Protein AF-A0A932RER8-F1 (afdb_monomer)

Foldseek 3Di:
DDDDDDDDDDDDDPPPPPCVVVVVVVVVVVVVVVVVVVQDPPPAWDDWDDDPRFTWIAHPRHGWIFTADPVVGDTDDDTHNDPVVRVVVVVVVVPDDPPDPPPPDDDD

Secondary structure (DSSP, 8-state):
-------------TTSTTTHHHHHHHHHHHHHHHHHHTS--S--BPPPEEETTEEEEEBTTT--EEEEETTTTEEEEEEES-HHHHHHHHHHHHSSPPPPP---PPP-

pLDDT: mean 77.0, std 18.95, range [41.81, 98.12]

Structure (mmCIF, N/CA/C/O backbone):
data_AF-A0A932RER8-F1
#
_entry.id   AF-A0A932RER8-F1
#
loop_
_atom_site.group_PDB
_atom_site.id
_atom_site.type_symbol
_atom_site.label_atom_id
_atom_site.label_alt_id
_atom_site.label_comp_id
_atom_site.label_asym_id
_atom_site.label_entity_id
_atom_site.label_seq_id
_atom_site.pdbx_PDB_ins_code
_atom_site.Cartn_x
_atom_site.Cartn_y
_atom_site.Cartn_z
_atom_site.occupancy
_atom_site.B_iso_or_equiv
_atom_site.auth_seq_id
_atom_site.auth_comp_id
_atom_site.auth_asym_id
_atom_site.auth_atom_id
_atom_site.pdbx_PDB_model_num
ATOM 1 N N . MET A 1 1 ? 63.697 26.217 -59.227 1.00 41.81 1 MET A N 1
ATOM 2 C CA . MET A 1 1 ? 63.945 24.996 -58.438 1.00 41.81 1 MET A CA 1
ATOM 3 C C . MET A 1 1 ? 63.218 25.182 -57.123 1.00 41.81 1 MET A C 1
ATOM 5 O O . MET A 1 1 ? 63.673 25.966 -56.305 1.00 41.81 1 MET A O 1
ATOM 9 N N . ALA A 1 2 ? 62.023 24.605 -57.010 1.00 46.31 2 ALA A N 1
ATOM 10 C CA . ALA A 1 2 ? 61.218 24.642 -55.797 1.00 46.31 2 ALA A CA 1
ATOM 11 C C . ALA A 1 2 ? 61.280 23.250 -55.169 1.00 46.31 2 ALA A C 1
ATOM 13 O O . ALA A 1 2 ? 60.994 22.257 -55.836 1.00 46.31 2 ALA A O 1
ATOM 14 N N . ASP A 1 3 ? 61.730 23.221 -53.926 1.00 52.97 3 ASP A N 1
ATOM 15 C CA . ASP A 1 3 ? 61.837 22.054 -53.062 1.00 52.97 3 ASP A CA 1
ATOM 16 C C . ASP A 1 3 ? 60.458 21.794 -52.422 1.00 52.97 3 ASP A C 1
ATOM 18 O O . ASP A 1 3 ? 59.889 22.729 -51.843 1.00 52.97 3 ASP A O 1
ATOM 22 N N . PRO A 1 4 ? 59.841 20.607 -52.563 1.00 51.97 4 PRO A N 1
ATOM 23 C CA . PRO A 1 4 ? 58.600 20.319 -51.864 1.00 51.97 4 PRO A CA 1
ATOM 24 C C . PRO A 1 4 ? 58.909 19.897 -50.424 1.00 51.97 4 PRO A C 1
ATOM 26 O O . PRO A 1 4 ? 59.395 18.800 -50.167 1.00 51.97 4 PRO A O 1
ATOM 29 N N . LYS A 1 5 ? 58.563 20.775 -49.478 1.00 47.66 5 LYS A N 1
ATOM 30 C CA . LYS A 1 5 ? 58.560 20.472 -48.047 1.00 47.66 5 LYS A CA 1
ATOM 31 C C . LYS A 1 5 ? 57.544 19.362 -47.756 1.00 47.66 5 LYS A C 1
ATOM 33 O O . LYS A 1 5 ? 56.347 19.546 -47.989 1.00 47.66 5 LYS A O 1
ATOM 38 N N . GLU A 1 6 ? 58.033 18.244 -47.236 1.00 51.31 6 GLU A N 1
ATOM 39 C CA . GLU A 1 6 ? 57.236 17.120 -46.746 1.00 51.31 6 GLU A CA 1
ATOM 40 C C . GLU A 1 6 ? 56.194 17.588 -45.713 1.00 51.31 6 GLU A C 1
ATOM 42 O O . GLU A 1 6 ? 56.493 18.331 -44.774 1.00 51.31 6 GLU A O 1
ATOM 47 N N . GLN A 1 7 ? 54.945 17.173 -45.929 1.00 49.50 7 GLN A N 1
ATOM 48 C CA . GLN A 1 7 ? 53.846 17.275 -44.976 1.00 49.50 7 GLN A CA 1
ATOM 49 C C . GLN A 1 7 ? 53.702 15.919 -44.285 1.00 49.50 7 GLN A C 1
ATOM 51 O O . GLN A 1 7 ? 53.224 14.967 -44.898 1.00 49.50 7 GLN A O 1
ATOM 56 N N . GLU A 1 8 ? 54.077 15.835 -43.012 1.00 45.66 8 GLU A N 1
ATOM 57 C CA . GLU A 1 8 ? 53.733 14.694 -42.164 1.00 45.66 8 GLU A CA 1
ATOM 58 C C . GLU A 1 8 ? 52.415 14.990 -41.430 1.00 45.66 8 GLU A C 1
ATOM 60 O O . GLU A 1 8 ? 52.304 15.906 -40.613 1.00 45.66 8 GLU A O 1
ATOM 65 N N . THR A 1 9 ? 51.379 14.239 -41.801 1.00 46.53 9 THR A N 1
ATOM 66 C CA . THR A 1 9 ? 50.053 14.167 -41.166 1.00 46.53 9 THR A CA 1
ATOM 67 C C . THR A 1 9 ? 50.072 13.249 -39.922 1.00 46.53 9 THR A C 1
ATOM 69 O O . THR A 1 9 ? 51.048 12.536 -39.704 1.00 46.53 9 THR A O 1
ATOM 72 N N . PRO A 1 10 ? 49.031 13.286 -39.068 1.00 46.25 10 PRO A N 1
ATOM 73 C CA . PRO A 1 10 ? 49.134 13.169 -37.615 1.00 46.25 10 PRO A CA 1
ATOM 74 C C . PRO A 1 10 ? 49.338 11.738 -37.103 1.00 46.25 10 PRO A C 1
ATOM 76 O O . PRO A 1 10 ? 48.717 10.791 -37.582 1.00 46.25 10 PRO A O 1
ATOM 79 N N . GLU A 1 11 ? 50.138 11.615 -36.043 1.00 46.94 11 GLU A N 1
ATOM 80 C CA . GLU A 1 11 ? 50.273 10.408 -35.225 1.00 46.94 11 GLU A CA 1
ATOM 81 C C . GLU A 1 11 ? 48.927 10.081 -34.552 1.00 46.94 11 GLU A C 1
ATOM 83 O O . GLU A 1 11 ? 48.521 10.665 -33.543 1.00 46.94 11 GLU A O 1
ATOM 88 N N . GLU A 1 12 ? 48.200 9.161 -35.180 1.00 46.81 12 GLU A N 1
ATOM 89 C CA . GLU A 1 12 ? 46.868 8.714 -34.803 1.00 46.81 12 GLU A CA 1
ATOM 90 C C . GLU A 1 12 ? 46.900 7.757 -33.595 1.00 46.81 12 GLU A C 1
ATOM 92 O O . GLU A 1 12 ? 47.704 6.830 -33.464 1.00 46.81 12 GLU A O 1
ATOM 97 N N . SER A 1 13 ? 45.946 7.991 -32.702 1.00 54.91 13 SER A N 1
ATOM 98 C CA . SER A 1 13 ? 45.643 7.301 -31.455 1.00 54.91 13 SER A CA 1
ATOM 99 C C . SER A 1 13 ? 45.448 5.781 -31.584 1.00 54.91 13 SER A C 1
ATOM 101 O O . SER A 1 13 ? 44.329 5.275 -31.657 1.00 54.91 13 SER A O 1
ATOM 103 N N . ARG A 1 14 ? 46.531 5.013 -31.462 1.00 52.22 14 ARG A N 1
ATOM 104 C CA . ARG A 1 14 ? 46.515 3.535 -31.456 1.00 52.22 14 ARG A CA 1
ATOM 105 C C . ARG A 1 14 ? 46.202 2.873 -30.101 1.00 52.22 14 ARG A C 1
ATOM 107 O O . ARG A 1 14 ? 46.622 1.749 -29.844 1.00 52.22 14 ARG A O 1
ATOM 114 N N . LYS A 1 15 ? 45.475 3.558 -29.210 1.00 49.88 15 LYS A N 1
ATOM 115 C CA . LYS A 1 15 ? 45.075 3.033 -27.879 1.00 49.88 15 LYS A CA 1
ATOM 116 C C . LYS A 1 15 ? 43.567 3.090 -27.604 1.00 49.88 15 LYS A C 1
ATOM 118 O O . LYS A 1 15 ? 43.128 2.676 -26.538 1.00 49.88 15 LYS A O 1
ATOM 123 N N . SER A 1 16 ? 42.769 3.559 -28.565 1.00 57.28 16 SER A N 1
ATOM 124 C CA . SER A 1 16 ? 41.334 3.801 -28.366 1.00 57.28 16 SER A CA 1
ATOM 125 C C . SER A 1 16 ? 40.446 2.569 -28.610 1.00 57.28 16 SER A C 1
ATOM 127 O O . SER A 1 16 ? 39.417 2.430 -27.958 1.00 57.28 16 SER A O 1
ATOM 129 N N . SER A 1 17 ? 40.814 1.616 -29.478 1.00 58.50 17 SER A N 1
ATOM 130 C CA . SER A 1 17 ? 39.848 0.596 -29.940 1.00 58.50 17 SER A CA 1
ATOM 131 C C . SER A 1 17 ? 39.552 -0.564 -28.969 1.00 58.50 17 SER A C 1
ATOM 133 O O . SER A 1 17 ? 38.578 -1.278 -29.186 1.00 58.50 17 SER A O 1
ATOM 135 N N . TRP A 1 18 ? 40.303 -0.735 -27.872 1.00 55.50 18 TRP A N 1
ATOM 136 C CA . TRP A 1 18 ? 40.072 -1.827 -26.900 1.00 55.50 18 TRP A CA 1
ATOM 137 C C . TRP A 1 18 ? 39.261 -1.399 -25.657 1.00 55.50 18 TRP A C 1
ATOM 139 O O . TRP A 1 18 ? 38.913 -2.221 -24.816 1.00 55.50 18 TRP A O 1
ATOM 149 N N . LEU A 1 19 ? 38.890 -0.126 -25.509 1.00 57.69 19 LEU A N 1
ATOM 150 C CA . LEU A 1 19 ? 38.151 0.326 -24.314 1.00 57.69 19 LEU A CA 1
ATOM 151 C C . LEU A 1 19 ? 36.631 0.422 -24.516 1.00 57.69 19 LEU A C 1
ATOM 153 O O . LEU A 1 19 ? 35.878 0.423 -23.542 1.00 57.69 19 LEU A O 1
ATOM 157 N N . TRP A 1 20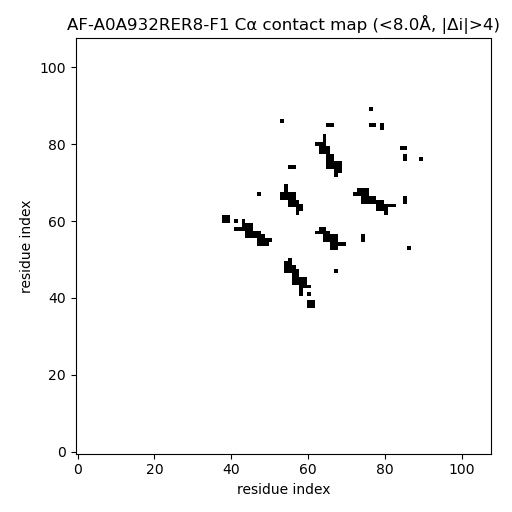 ? 36.158 0.406 -25.763 1.00 55.53 20 TRP A N 1
ATOM 158 C CA . TRP A 1 20 ? 34.730 0.448 -26.093 1.00 55.53 20 TRP A CA 1
ATOM 159 C C . TRP A 1 20 ? 33.913 -0.754 -25.575 1.00 55.53 20 TRP A C 1
ATOM 161 O O . TRP A 1 20 ? 32.834 -0.514 -25.029 1.00 55.53 20 TRP A O 1
ATOM 171 N N . PRO A 1 21 ? 34.376 -2.024 -25.648 1.00 56.78 21 PRO A N 1
ATOM 172 C CA . PRO A 1 21 ? 33.572 -3.143 -25.148 1.00 56.78 21 PRO A CA 1
ATOM 173 C C . PRO A 1 21 ? 33.454 -3.159 -23.615 1.00 56.78 21 PRO A C 1
ATOM 175 O O . PRO A 1 21 ? 32.401 -3.510 -23.085 1.00 56.78 21 PRO A O 1
ATOM 178 N N . ALA A 1 22 ? 34.484 -2.703 -22.893 1.00 57.34 22 ALA A N 1
ATOM 179 C CA . ALA A 1 22 ? 34.433 -2.574 -21.436 1.00 57.34 22 ALA A CA 1
ATOM 180 C C . ALA A 1 22 ? 33.510 -1.420 -20.994 1.00 57.34 22 ALA A C 1
ATOM 182 O O . ALA A 1 22 ? 32.726 -1.572 -20.056 1.00 57.34 22 ALA A O 1
ATOM 183 N N . GLY A 1 23 ? 33.540 -0.290 -21.712 1.00 56.41 23 GLY A N 1
ATOM 184 C CA . GLY A 1 23 ? 32.632 0.836 -21.477 1.00 56.41 23 GLY A CA 1
ATOM 185 C C . GLY A 1 23 ? 31.159 0.500 -21.747 1.00 56.41 23 GLY A C 1
ATOM 186 O O . GLY A 1 23 ? 30.286 0.914 -20.980 1.00 56.41 23 GLY A O 1
ATOM 187 N N . ALA A 1 24 ? 30.879 -0.301 -22.782 1.00 60.66 24 ALA A N 1
ATOM 188 C CA . ALA A 1 24 ? 29.525 -0.740 -23.131 1.00 60.66 24 ALA A CA 1
ATOM 189 C C . ALA A 1 24 ? 28.920 -1.713 -22.098 1.00 60.66 24 ALA A C 1
ATOM 191 O O . ALA A 1 24 ? 27.733 -1.626 -21.780 1.00 60.66 24 ALA A O 1
ATOM 192 N N . MET A 1 25 ? 29.724 -2.611 -21.515 1.00 57.97 25 MET A N 1
ATOM 193 C CA . MET A 1 25 ? 29.253 -3.497 -20.440 1.00 57.97 25 MET A CA 1
ATOM 194 C C . MET A 1 25 ? 28.947 -2.737 -19.139 1.00 57.97 25 MET A C 1
ATOM 196 O O . MET A 1 25 ? 27.955 -3.037 -18.472 1.00 57.97 25 MET A O 1
ATOM 200 N N . ALA A 1 26 ? 29.745 -1.721 -18.793 1.00 57.31 26 ALA A N 1
ATOM 201 C CA . ALA A 1 26 ? 29.532 -0.924 -17.583 1.00 57.31 26 ALA A CA 1
ATOM 202 C C . ALA A 1 26 ? 28.216 -0.117 -17.616 1.00 57.31 26 ALA A C 1
ATOM 204 O O . ALA A 1 26 ? 27.539 0.013 -16.595 1.00 57.31 26 ALA A O 1
ATOM 205 N N . THR A 1 27 ? 27.807 0.376 -18.789 1.00 59.91 27 THR A N 1
ATOM 206 C CA . THR A 1 27 ? 26.527 1.089 -18.959 1.00 59.91 27 THR A CA 1
ATOM 207 C C . THR A 1 27 ? 25.315 0.157 -18.853 1.00 59.91 27 THR A C 1
ATOM 209 O O . THR A 1 27 ? 24.278 0.562 -18.326 1.00 59.91 27 THR A O 1
ATOM 212 N N . GLY A 1 28 ? 25.445 -1.104 -19.279 1.00 61.69 28 GLY A N 1
ATOM 213 C CA . GLY A 1 28 ? 24.362 -2.091 -19.214 1.00 61.69 28 GLY A CA 1
ATOM 214 C C . GLY A 1 28 ? 23.936 -2.454 -17.785 1.00 61.69 28 GLY A C 1
ATOM 215 O O . GLY A 1 28 ? 22.742 -2.489 -17.483 1.00 61.69 28 GLY A O 1
ATOM 216 N N . LEU A 1 29 ? 24.895 -2.669 -16.877 1.00 61.03 29 LEU A N 1
ATOM 217 C CA . LEU A 1 29 ? 24.602 -3.081 -15.495 1.00 61.03 29 LEU A CA 1
ATOM 218 C C . LEU A 1 29 ? 23.967 -1.958 -14.659 1.00 61.03 29 LEU A C 1
ATOM 220 O O . LEU A 1 29 ? 23.048 -2.211 -13.876 1.00 61.03 29 LEU A O 1
ATOM 224 N N . ALA A 1 30 ? 24.394 -0.710 -14.868 1.00 62.75 30 ALA A N 1
ATOM 225 C CA . ALA A 1 30 ? 23.797 0.449 -14.206 1.00 62.75 30 ALA A CA 1
ATOM 226 C C . ALA A 1 30 ? 22.321 0.653 -14.610 1.00 62.75 30 ALA A C 1
ATOM 228 O O . ALA A 1 30 ? 21.488 1.008 -13.772 1.00 62.75 30 ALA A O 1
ATOM 229 N N . GLY A 1 31 ? 21.972 0.368 -15.871 1.00 64.88 31 GLY A N 1
ATOM 230 C CA . GLY A 1 31 ? 20.603 0.482 -16.384 1.00 64.88 31 GLY A CA 1
ATOM 231 C C . GLY A 1 31 ? 19.609 -0.474 -15.714 1.00 64.88 31 GLY A C 1
ATOM 232 O O . GLY A 1 31 ? 18.504 -0.066 -15.353 1.00 64.88 31 GLY A O 1
ATOM 233 N N . VAL A 1 32 ? 20.010 -1.728 -15.480 1.00 64.75 32 VAL A N 1
ATOM 234 C CA . VAL A 1 32 ? 19.150 -2.749 -14.851 1.00 64.75 32 VAL A CA 1
ATOM 235 C C . VAL A 1 32 ? 18.908 -2.442 -13.369 1.00 64.75 32 VAL A C 1
ATOM 237 O O . VAL A 1 32 ? 17.772 -2.518 -12.897 1.00 64.75 32 VAL A O 1
ATOM 240 N N . ALA A 1 33 ? 19.940 -2.016 -12.635 1.00 62.78 33 ALA A N 1
ATOM 241 C CA . ALA A 1 33 ? 19.806 -1.660 -11.222 1.00 62.78 33 ALA A CA 1
ATOM 242 C C . ALA A 1 33 ? 18.861 -0.459 -10.998 1.00 62.78 33 ALA A C 1
ATOM 244 O O . ALA A 1 33 ? 18.059 -0.469 -10.064 1.00 62.78 33 ALA A O 1
ATOM 245 N N . MET A 1 34 ? 18.888 0.550 -11.878 1.00 60.09 34 MET A N 1
ATOM 246 C CA . MET A 1 34 ? 18.040 1.749 -11.772 1.00 60.09 34 MET A CA 1
ATOM 247 C C . MET A 1 34 ? 16.541 1.453 -11.974 1.00 60.09 34 MET A C 1
ATOM 249 O O . MET A 1 34 ? 15.688 2.129 -11.390 1.00 60.09 34 MET A O 1
ATOM 253 N N . LEU A 1 35 ? 16.212 0.448 -12.794 1.00 59.69 35 LEU A N 1
ATOM 254 C CA . LEU A 1 35 ? 14.838 -0.018 -13.012 1.00 59.69 35 LEU A CA 1
ATOM 255 C C . LEU A 1 35 ? 14.302 -0.774 -11.790 1.00 59.69 35 LEU A C 1
ATOM 257 O O . LEU A 1 35 ? 13.164 -0.547 -11.383 1.00 59.69 35 LEU A O 1
ATOM 261 N N . LEU A 1 36 ? 15.135 -1.607 -11.161 1.00 60.03 36 LEU A N 1
ATOM 262 C CA . LEU A 1 36 ? 14.765 -2.364 -9.960 1.00 60.03 36 LEU A CA 1
ATOM 263 C C . LEU A 1 36 ? 14.643 -1.461 -8.718 1.00 60.03 36 LEU A C 1
ATOM 265 O O . LEU A 1 36 ? 13.708 -1.605 -7.932 1.00 60.03 36 LEU A O 1
ATOM 269 N N . LEU A 1 37 ? 15.525 -0.465 -8.567 1.00 59.00 37 LEU A N 1
ATOM 270 C CA . LEU A 1 37 ? 15.521 0.472 -7.433 1.00 59.00 37 LEU A CA 1
ATOM 271 C C . LEU A 1 37 ? 14.381 1.508 -7.475 1.00 59.00 37 LEU A C 1
ATOM 273 O O . LEU A 1 37 ? 14.058 2.109 -6.451 1.00 59.00 37 LEU A O 1
ATOM 277 N N . ARG A 1 38 ? 13.703 1.688 -8.619 1.00 60.69 38 ARG A N 1
ATOM 278 C CA . ARG A 1 38 ? 12.453 2.472 -8.708 1.00 60.69 38 ARG A CA 1
ATOM 279 C C . ARG A 1 38 ? 11.208 1.714 -8.204 1.00 60.69 38 ARG A C 1
ATOM 281 O O . ARG A 1 38 ? 10.129 2.303 -8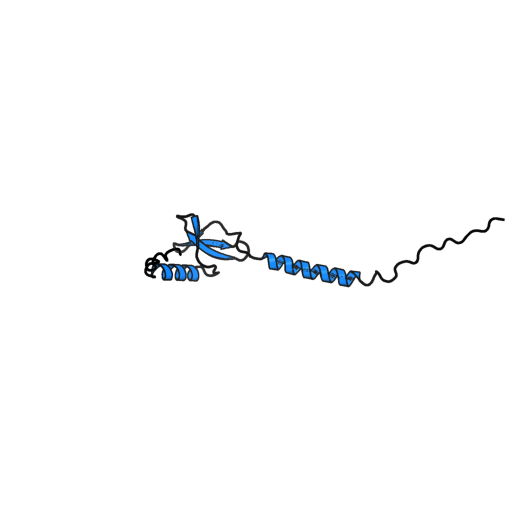.157 1.00 60.69 38 ARG A O 1
ATOM 288 N N . GLY A 1 39 ? 11.355 0.444 -7.808 1.00 67.19 39 GLY A N 1
ATOM 289 C CA . GLY A 1 39 ? 10.282 -0.549 -7.685 1.00 67.19 39 GLY A CA 1
ATOM 290 C C . GLY A 1 39 ? 9.193 -0.326 -6.631 1.00 67.19 39 GLY A C 1
ATOM 291 O O . GLY A 1 39 ? 8.047 -0.645 -6.924 1.00 67.19 39 GLY A O 1
ATOM 292 N N . CYS A 1 40 ? 9.462 0.262 -5.456 1.00 78.19 40 CYS A N 1
ATOM 293 C CA . CYS A 1 40 ? 8.386 0.809 -4.608 1.00 78.19 40 CYS A CA 1
ATOM 294 C C . CYS A 1 40 ? 8.875 1.622 -3.393 1.00 78.19 40 CYS A C 1
ATOM 296 O O . CYS A 1 40 ? 9.310 1.074 -2.388 1.00 78.19 40 CYS A O 1
ATOM 298 N N . TRP A 1 41 ? 8.662 2.940 -3.424 1.00 75.31 41 TRP A N 1
ATOM 299 C CA . TRP A 1 41 ? 8.562 3.802 -2.233 1.00 75.31 41 TRP A CA 1
ATOM 300 C C . TRP A 1 41 ? 7.107 4.271 -2.088 1.00 75.31 41 TRP A C 1
ATOM 302 O O . TRP A 1 41 ? 6.820 5.460 -2.152 1.00 75.31 41 TRP A O 1
ATOM 312 N N . HIS A 1 42 ? 6.182 3.305 -2.064 1.00 75.69 42 HIS A N 1
ATOM 313 C CA . HIS A 1 42 ? 4.737 3.364 -1.767 1.00 75.69 42 HIS A CA 1
ATOM 314 C C . HIS A 1 42 ? 4.008 4.732 -1.772 1.00 75.69 42 HIS A C 1
ATOM 316 O O . HIS A 1 42 ? 3.236 5.033 -0.868 1.00 75.69 42 HIS A O 1
ATOM 322 N N . ARG A 1 43 ? 4.181 5.535 -2.829 1.00 82.38 43 ARG A N 1
ATOM 323 C CA . ARG A 1 43 ? 3.432 6.784 -3.080 1.00 82.38 43 ARG A CA 1
ATOM 324 C C . ARG A 1 43 ? 2.233 6.593 -4.008 1.00 82.38 43 ARG A C 1
ATOM 326 O O . ARG A 1 43 ? 1.279 7.357 -3.937 1.00 82.38 43 ARG A O 1
ATOM 333 N N . LYS A 1 44 ? 2.284 5.586 -4.887 1.00 91.19 44 LYS A N 1
ATOM 334 C CA . LYS A 1 44 ? 1.231 5.303 -5.871 1.00 91.19 44 LYS A CA 1
ATOM 335 C C . LYS A 1 44 ? 0.335 4.170 -5.376 1.00 91.19 44 LYS A C 1
ATOM 337 O O . LYS A 1 44 ? 0.655 2.991 -5.552 1.00 91.19 44 LYS A O 1
ATOM 342 N N . MET A 1 45 ? -0.759 4.558 -4.734 1.00 95.06 45 MET A N 1
ATOM 343 C CA . MET A 1 45 ? -1.802 3.664 -4.235 1.00 95.06 45 MET A CA 1
ATOM 344 C C . MET A 1 45 ? -3.002 3.656 -5.182 1.00 95.06 45 MET A C 1
ATOM 346 O O . MET A 1 45 ? -3.265 4.648 -5.863 1.00 95.06 45 MET A O 1
ATOM 350 N N . SER A 1 46 ? -3.699 2.524 -5.252 1.00 95.94 46 SER A N 1
ATOM 351 C CA . SER A 1 46 ? -4.964 2.395 -5.970 1.00 95.94 46 SER A CA 1
ATOM 352 C C . SER A 1 46 ? -6.054 3.256 -5.332 1.00 95.94 46 SER A C 1
ATOM 354 O O . SER A 1 46 ? -5.937 3.703 -4.189 1.00 95.94 46 SER A O 1
ATOM 356 N N . TRP A 1 47 ? -7.166 3.415 -6.048 1.00 97.25 47 TRP A N 1
AT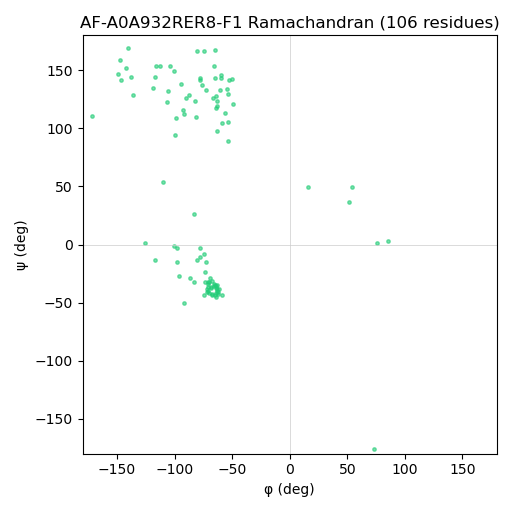OM 357 C CA . TRP A 1 47 ? -8.411 3.854 -5.424 1.00 97.25 47 TRP A CA 1
ATOM 358 C C . TRP A 1 47 ? -8.822 2.843 -4.328 1.00 97.25 47 TRP A C 1
ATOM 360 O O . TRP A 1 47 ? -8.543 1.646 -4.495 1.00 97.25 47 TRP A O 1
ATOM 370 N N . PRO A 1 48 ? -9.389 3.290 -3.191 1.00 96.75 48 PRO A N 1
ATOM 371 C CA . PRO A 1 48 ? -9.758 2.393 -2.099 1.00 96.75 48 PRO A CA 1
ATOM 372 C C . PRO A 1 48 ? -10.854 1.419 -2.531 1.00 96.75 48 PRO A C 1
ATOM 374 O O . PRO A 1 48 ? -11.897 1.820 -3.024 1.00 96.75 48 PRO A O 1
ATOM 377 N N . VAL A 1 49 ? -10.634 0.127 -2.328 1.00 96.44 49 VAL A N 1
ATOM 378 C CA . VAL A 1 49 ? -11.615 -0.926 -2.621 1.00 96.44 49 VAL A CA 1
ATOM 379 C C . VAL A 1 49 ? -12.092 -1.563 -1.322 1.00 96.44 49 VAL A C 1
ATOM 381 O O . VAL A 1 49 ? -11.368 -1.559 -0.326 1.00 96.44 49 VAL A O 1
ATOM 384 N N . ARG A 1 50 ? -13.310 -2.113 -1.320 1.00 95.75 50 ARG A N 1
ATOM 385 C CA . ARG A 1 50 ? -13.896 -2.768 -0.142 1.00 95.75 50 ARG A CA 1
ATOM 386 C C . ARG A 1 50 ? -13.900 -4.282 -0.309 1.00 95.75 50 ARG A C 1
ATOM 388 O O . ARG A 1 50 ? -14.357 -4.788 -1.331 1.00 95.75 50 ARG A O 1
ATOM 395 N N . ALA A 1 51 ? -13.447 -4.997 0.717 1.00 94.69 51 ALA A N 1
ATOM 396 C CA . ALA A 1 51 ? -13.629 -6.441 0.849 1.00 94.69 51 ALA A CA 1
ATOM 397 C C . ALA A 1 51 ? -13.728 -6.826 2.329 1.00 94.69 51 ALA A C 1
ATOM 399 O O . ALA A 1 51 ? -13.100 -6.199 3.177 1.00 94.69 51 ALA A O 1
ATOM 400 N N . GLN A 1 52 ? -14.516 -7.858 2.644 1.00 93.44 52 GLN A N 1
ATOM 401 C CA . GLN A 1 52 ? -14.674 -8.374 4.015 1.00 93.44 52 GLN A CA 1
ATOM 402 C C . GLN A 1 52 ? -15.021 -7.285 5.055 1.00 93.44 52 GLN A C 1
ATOM 404 O O . GLN A 1 52 ? -14.526 -7.300 6.179 1.00 93.44 52 GLN A O 1
ATOM 409 N N . GLY A 1 53 ? -15.825 -6.290 4.667 1.00 94.12 53 GLY A N 1
ATOM 410 C CA . GLY A 1 53 ? -16.210 -5.178 5.545 1.00 94.12 53 GLY A CA 1
ATOM 411 C C . GLY A 1 53 ? -15.132 -4.109 5.781 1.00 94.12 53 GLY A C 1
ATOM 412 O O . GLY A 1 53 ? -15.411 -3.146 6.485 1.00 94.12 53 GLY A O 1
ATOM 413 N N . HIS A 1 54 ? -13.951 -4.225 5.168 1.00 95.62 54 HIS A N 1
ATOM 414 C CA . HIS A 1 54 ? -12.838 -3.286 5.325 1.00 95.62 54 HIS A CA 1
ATOM 415 C C . HIS A 1 54 ? -12.503 -2.611 3.993 1.00 95.62 54 HIS A C 1
ATOM 417 O O . HIS A 1 54 ? -12.574 -3.234 2.929 1.00 95.62 54 HIS A O 1
ATOM 423 N N . ALA A 1 55 ? -12.126 -1.334 4.043 1.00 97.62 55 ALA A N 1
ATOM 424 C CA . ALA A 1 55 ? -11.590 -0.621 2.893 1.00 97.62 55 ALA A CA 1
ATOM 425 C C . ALA A 1 55 ? -10.057 -0.671 2.915 1.00 97.62 55 ALA A C 1
ATOM 427 O O . ALA A 1 55 ? -9.420 -0.529 3.959 1.00 97.62 55 ALA A O 1
ATOM 428 N N . TYR A 1 56 ? -9.447 -0.897 1.756 1.00 98.12 56 TYR A N 1
ATOM 429 C CA . TYR A 1 56 ? -7.997 -0.963 1.618 1.00 98.12 56 TYR A CA 1
ATOM 430 C C . TYR A 1 56 ? -7.546 -0.445 0.255 1.00 98.12 56 TYR A C 1
ATOM 432 O O . TYR A 1 56 ? -8.301 -0.398 -0.715 1.00 98.12 56 TYR A O 1
ATOM 440 N N . GLN A 1 57 ? -6.282 -0.055 0.184 1.00 98.00 57 GLN A N 1
ATOM 441 C CA . GLN A 1 57 ? -5.605 0.331 -1.046 1.00 98.00 57 GLN A CA 1
ATOM 442 C C . GLN A 1 57 ? -4.472 -0.641 -1.346 1.00 98.00 57 GLN A C 1
ATOM 444 O O . GLN A 1 57 ? -3.896 -1.246 -0.441 1.00 98.00 57 GLN A O 1
ATOM 449 N N . VAL A 1 58 ? -4.139 -0.765 -2.627 1.00 97.00 58 VAL A N 1
ATOM 450 C CA . VAL A 1 58 ? -3.051 -1.612 -3.117 1.00 97.00 58 VAL A CA 1
ATOM 451 C C . VAL A 1 58 ? -2.023 -0.738 -3.824 1.00 97.00 58 VAL A C 1
ATOM 453 O O . VAL A 1 58 ? -2.378 0.114 -4.638 1.00 97.00 58 VAL A O 1
ATOM 456 N N . CYS A 1 59 ? -0.737 -0.937 -3.548 1.00 95.81 59 CYS A N 1
ATOM 457 C CA . CYS A 1 59 ? 0.302 -0.267 -4.310 1.00 95.81 59 CYS A CA 1
ATOM 458 C C . CYS A 1 59 ? 0.305 -0.785 -5.747 1.00 95.81 59 CYS A C 1
ATOM 460 O O . CYS A 1 59 ? 0.475 -1.977 -5.986 1.00 95.81 59 CYS A O 1
ATOM 462 N N . LEU A 1 60 ? 0.208 0.131 -6.707 1.00 93.75 60 LEU A N 1
ATOM 463 C CA . LEU A 1 60 ? 0.206 -0.208 -8.132 1.00 93.75 60 LEU A CA 1
ATOM 464 C C . LEU A 1 60 ? 1.591 -0.607 -8.671 1.00 93.75 60 LEU A C 1
ATOM 466 O O . LEU A 1 60 ? 1.695 -1.009 -9.823 1.00 93.75 60 LEU A O 1
ATOM 470 N N . GLY A 1 61 ? 2.651 -0.446 -7.871 1.00 90.31 61 GLY A N 1
ATOM 471 C CA . GLY A 1 61 ? 4.016 -0.844 -8.229 1.00 90.31 61 GLY A CA 1
ATOM 472 C C . GLY A 1 61 ? 4.363 -2.261 -7.778 1.00 90.31 61 GLY A C 1
ATOM 473 O O . GLY A 1 61 ? 4.836 -3.056 -8.579 1.00 90.31 61 GLY A O 1
ATOM 474 N N . CYS A 1 62 ? 4.110 -2.585 -6.507 1.00 92.00 62 CYS A N 1
ATOM 475 C CA . CYS A 1 62 ? 4.523 -3.865 -5.919 1.00 92.00 62 CYS A CA 1
ATOM 476 C C . CYS A 1 62 ? 3.365 -4.754 -5.445 1.00 92.00 62 CYS A C 1
ATOM 478 O O . CYS A 1 62 ? 3.593 -5.919 -5.157 1.00 92.00 62 CYS A O 1
ATOM 480 N N . GLY A 1 63 ? 2.134 -4.240 -5.336 1.00 94.12 63 GLY A N 1
ATOM 481 C CA . GLY A 1 63 ? 0.976 -5.012 -4.872 1.00 94.12 63 GLY A CA 1
ATOM 482 C C . GLY A 1 63 ? 0.778 -5.077 -3.352 1.00 94.12 63 GLY A C 1
ATOM 483 O O . GLY A 1 63 ? -0.150 -5.750 -2.894 1.00 94.12 63 GLY A O 1
ATOM 484 N N . VAL A 1 64 ? 1.604 -4.391 -2.551 1.00 96.06 64 VAL A N 1
ATOM 485 C CA . VAL A 1 64 ? 1.404 -4.348 -1.094 1.00 96.06 64 VAL A CA 1
ATOM 486 C C . VAL A 1 64 ? 0.099 -3.628 -0.752 1.00 96.06 64 VAL A C 1
ATOM 488 O O . VAL A 1 64 ? -0.263 -2.649 -1.405 1.00 96.06 64 VAL A O 1
ATOM 491 N N . LYS A 1 65 ? -0.607 -4.093 0.275 1.00 97.69 65 LYS A N 1
ATOM 492 C CA . LYS A 1 65 ? -1.893 -3.554 0.720 1.00 97.69 65 LYS A CA 1
ATOM 493 C C . LYS A 1 65 ? -1.730 -2.710 1.980 1.00 97.69 65 LYS A C 1
ATOM 495 O O . LYS A 1 65 ? -0.810 -2.925 2.772 1.00 97.69 65 LYS A O 1
ATOM 500 N N . ARG A 1 66 ? -2.645 -1.760 2.164 1.00 97.50 66 ARG A N 1
ATOM 501 C CA . ARG A 1 66 ? -2.777 -0.937 3.372 1.00 97.50 66 ARG A CA 1
ATOM 502 C C . ARG A 1 66 ? -4.243 -0.610 3.624 1.00 97.50 66 ARG A C 1
ATOM 504 O O . ARG A 1 66 ? -4.970 -0.352 2.667 1.00 97.50 66 ARG A O 1
ATOM 511 N N . LEU A 1 67 ? -4.664 -0.607 4.885 1.00 97.75 67 LEU A N 1
ATOM 512 C CA . LEU A 1 67 ? -6.035 -0.255 5.253 1.00 97.75 67 LEU A CA 1
ATOM 513 C C . LEU A 1 67 ? -6.332 1.216 4.946 1.00 97.75 67 LEU A C 1
ATOM 515 O O . LEU A 1 67 ? -5.428 2.059 4.888 1.00 97.75 67 LEU A O 1
ATOM 519 N N . PHE A 1 68 ? -7.605 1.513 4.714 1.00 97.81 68 PHE A N 1
ATOM 520 C CA . PHE A 1 68 ? -8.085 2.835 4.346 1.00 97.81 68 PHE A CA 1
ATOM 521 C C . PHE A 1 68 ? -9.344 3.185 5.128 1.00 97.81 68 PHE A C 1
ATOM 523 O O . PHE A 1 68 ? -10.294 2.414 5.161 1.00 97.81 68 PHE A O 1
ATOM 530 N N . ASP A 1 69 ? -9.345 4.358 5.751 1.00 96.06 69 ASP A N 1
ATOM 531 C CA . ASP A 1 69 ? -10.490 4.887 6.475 1.00 96.06 69 ASP A CA 1
ATOM 532 C C . ASP A 1 69 ? -11.296 5.768 5.524 1.00 96.06 69 ASP A C 1
ATOM 534 O O . ASP A 1 69 ? -10.810 6.794 5.042 1.00 96.06 69 ASP A O 1
ATOM 538 N N . GLU A 1 70 ? -12.524 5.350 5.234 1.00 95.19 70 GLU A N 1
ATOM 539 C CA . GLU A 1 70 ? -13.437 6.063 4.341 1.00 95.19 70 GLU A CA 1
ATOM 540 C C . GLU A 1 70 ? -14.028 7.328 4.977 1.00 95.19 70 GLU A C 1
ATOM 542 O O . GLU A 1 70 ? -14.395 8.244 4.247 1.00 95.19 70 GLU A O 1
ATOM 547 N N . SER A 1 71 ? -14.090 7.409 6.311 1.00 94.25 71 SER A N 1
ATOM 548 C CA . SER A 1 71 ? -14.683 8.546 7.027 1.00 94.25 71 SER A CA 1
ATOM 549 C C . SER A 1 71 ? -13.780 9.778 6.991 1.00 94.25 71 SER A C 1
ATOM 551 O O . SER A 1 71 ? -14.239 10.884 6.713 1.00 94.25 71 SER A O 1
ATOM 553 N N . VAL A 1 72 ? -12.477 9.579 7.205 1.00 96.25 72 VAL A N 1
ATOM 554 C CA . VAL A 1 72 ? -11.459 10.642 7.132 1.00 96.25 72 VAL A CA 1
ATOM 555 C C . VAL A 1 72 ? -10.690 10.640 5.810 1.00 96.25 72 VAL A C 1
ATOM 557 O O . VAL A 1 72 ? -9.817 11.484 5.606 1.00 96.25 72 VAL A O 1
ATOM 560 N N . PHE A 1 73 ? -11.004 9.693 4.921 1.00 95.19 73 PHE A N 1
ATOM 561 C CA . PHE A 1 73 ? -10.403 9.501 3.601 1.00 95.19 73 PHE A CA 1
ATOM 562 C C . PHE A 1 73 ? -8.866 9.389 3.640 1.00 95.19 73 PHE A C 1
ATOM 564 O O . PHE A 1 73 ? -8.145 10.073 2.907 1.00 95.19 73 PHE A O 1
ATOM 571 N N . ARG A 1 74 ? -8.333 8.538 4.530 1.00 95.75 74 ARG A N 1
ATOM 572 C CA . ARG A 1 74 ? -6.881 8.371 4.745 1.00 95.75 74 ARG A CA 1
ATOM 573 C C . ARG A 1 74 ? -6.477 6.911 4.906 1.00 95.75 74 ARG A C 1
ATOM 575 O O . ARG A 1 74 ? -7.170 6.128 5.542 1.00 95.75 74 ARG A O 1
ATOM 582 N N . SER A 1 75 ? -5.300 6.555 4.387 1.00 95.31 75 SER A N 1
ATOM 583 C CA . SER A 1 75 ? -4.711 5.233 4.632 1.00 95.31 75 SER A CA 1
ATOM 584 C C . SER A 1 75 ? -4.070 5.146 6.020 1.00 95.31 75 SER A C 1
ATOM 586 O O . SER A 1 75 ? -3.414 6.088 6.469 1.00 95.31 75 SER A O 1
ATOM 588 N N . TYR A 1 76 ? -4.219 4.000 6.684 1.00 96.12 76 TYR A N 1
ATOM 589 C CA . TYR A 1 76 ? -3.699 3.752 8.029 1.00 96.12 76 TYR A CA 1
ATOM 590 C C . TYR A 1 76 ? -3.137 2.335 8.172 1.00 96.12 76 TYR A C 1
ATOM 592 O O . TYR A 1 76 ? -3.277 1.482 7.298 1.00 96.12 76 TYR A O 1
ATOM 600 N N . GLY A 1 77 ? -2.444 2.100 9.284 1.00 94.69 77 GLY A N 1
ATOM 601 C CA . GLY A 1 77 ? -1.882 0.793 9.604 1.00 94.69 77 GLY A CA 1
ATOM 602 C C . GLY A 1 77 ? -0.654 0.400 8.775 1.00 94.69 77 GLY A C 1
ATOM 603 O O . GLY A 1 77 ? -0.110 1.225 8.021 1.00 94.69 77 GLY A O 1
ATOM 604 N N . PRO A 1 78 ? -0.165 -0.835 8.980 1.00 96.12 78 PRO A N 1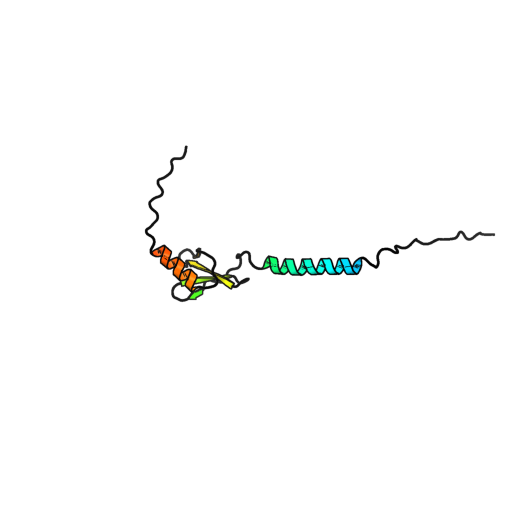
ATOM 605 C CA . PRO A 1 78 ? 1.032 -1.350 8.335 1.00 96.12 78 PRO A CA 1
ATOM 606 C C . PRO A 1 78 ? 0.784 -1.699 6.865 1.00 96.12 78 PRO A C 1
ATOM 608 O O . PRO A 1 78 ? -0.349 -1.812 6.402 1.00 96.12 78 PRO A O 1
ATOM 611 N N . PHE A 1 79 ? 1.879 -1.905 6.138 1.00 95.75 79 PHE A N 1
ATOM 612 C CA . PHE A 1 79 ? 1.854 -2.488 4.802 1.00 95.75 79 PHE A CA 1
ATOM 613 C C . PHE A 1 79 ? 1.990 -4.011 4.895 1.00 95.75 79 PHE A C 1
ATOM 615 O O . PHE A 1 79 ? 2.948 -4.509 5.499 1.00 95.75 79 PHE A O 1
ATOM 622 N N . ARG A 1 80 ? 1.056 -4.747 4.285 1.00 97.12 80 ARG A N 1
ATOM 623 C CA . ARG A 1 80 ? 1.069 -6.219 4.208 1.00 97.12 80 ARG A CA 1
ATOM 624 C C . ARG A 1 80 ? 0.557 -6.693 2.859 1.00 97.12 80 ARG A C 1
ATOM 626 O O . ARG A 1 80 ? -0.229 -6.008 2.215 1.00 97.12 80 ARG A O 1
ATOM 633 N N . TYR A 1 81 ? 1.009 -7.857 2.410 1.00 96.56 81 TYR A N 1
ATOM 634 C CA . TYR A 1 81 ? 0.501 -8.450 1.173 1.00 96.56 81 TYR A CA 1
ATOM 635 C C . TYR A 1 81 ? -0.795 -9.227 1.397 1.00 96.56 81 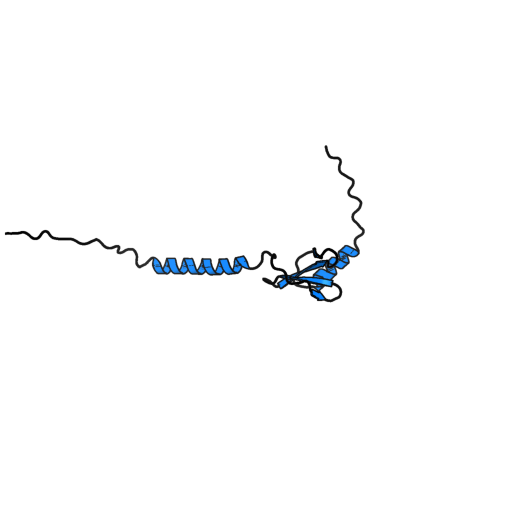TYR A C 1
ATOM 637 O O . TYR A 1 81 ? -1.649 -9.226 0.509 1.00 96.56 81 TYR A O 1
ATOM 645 N N . ASP A 1 82 ? -0.979 -9.833 2.567 1.00 96.81 82 ASP A N 1
ATOM 646 C CA . ASP A 1 82 ? -2.227 -10.492 2.935 1.00 96.81 82 ASP A CA 1
ATOM 647 C C . ASP A 1 82 ? -3.197 -9.484 3.573 1.00 96.81 82 ASP A C 1
ATOM 649 O O . ASP A 1 82 ? -2.843 -8.736 4.485 1.00 96.81 82 ASP A O 1
ATOM 653 N N . LEU A 1 83 ? -4.431 -9.447 3.068 1.00 96.50 83 LEU A N 1
ATOM 654 C CA . LEU A 1 83 ? -5.486 -8.605 3.625 1.00 96.50 83 LEU A CA 1
ATOM 655 C C . LEU A 1 83 ? -5.965 -9.138 4.982 1.00 96.50 83 LEU A C 1
ATOM 657 O O . LEU A 1 83 ? -6.291 -8.345 5.861 1.00 96.50 83 LEU A O 1
ATOM 661 N N . ASN A 1 84 ? -5.971 -10.457 5.176 1.00 97.50 84 ASN A N 1
ATOM 662 C CA . ASN A 1 84 ? -6.429 -11.064 6.423 1.00 97.50 84 ASN A CA 1
ATOM 663 C C . ASN A 1 84 ? -5.496 -10.697 7.588 1.00 97.50 84 ASN A C 1
ATOM 665 O O . ASN A 1 84 ? -5.972 -10.426 8.687 1.00 97.50 84 ASN A O 1
ATOM 669 N N . GLU A 1 85 ? -4.184 -10.589 7.340 1.00 97.50 85 GLU A N 1
ATOM 670 C CA . GLU A 1 85 ? -3.216 -10.088 8.328 1.00 97.50 85 GLU A CA 1
ATOM 671 C C . GLU A 1 85 ? -3.512 -8.640 8.749 1.00 97.50 85 GLU A C 1
ATOM 673 O O . GLU A 1 85 ? -3.379 -8.294 9.924 1.00 97.50 85 GLU A O 1
ATOM 678 N N . LEU A 1 86 ? -3.936 -7.786 7.810 1.00 97.25 86 LEU A N 1
ATOM 679 C CA . LEU A 1 86 ? -4.326 -6.405 8.116 1.00 97.25 86 LEU A CA 1
ATOM 680 C C . LEU A 1 86 ? -5.599 -6.351 8.959 1.00 97.25 86 LEU A C 1
ATOM 682 O O . LEU A 1 86 ? -5.660 -5.590 9.921 1.00 97.25 86 LEU A O 1
ATOM 686 N N . ILE A 1 87 ? -6.592 -7.171 8.619 1.00 96.38 87 ILE A N 1
ATOM 687 C CA . ILE A 1 87 ? -7.855 -7.256 9.359 1.00 96.38 87 ILE A CA 1
ATOM 688 C C . ILE A 1 87 ? -7.604 -7.768 10.782 1.00 96.38 87 ILE A C 1
ATOM 690 O 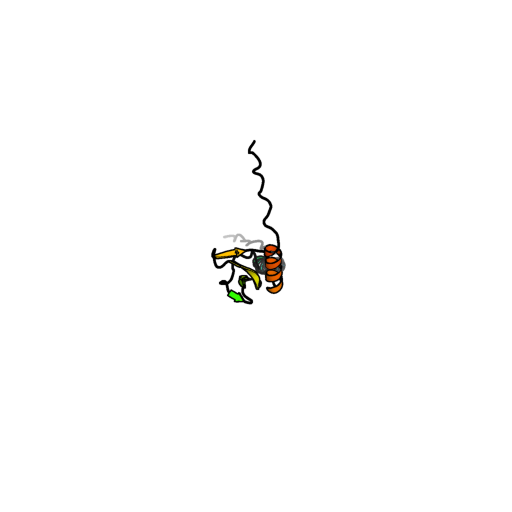O . ILE A 1 87 ? -8.104 -7.191 11.746 1.00 96.38 87 ILE A O 1
ATOM 694 N N . ALA A 1 88 ? -6.786 -8.813 10.935 1.00 96.44 88 ALA A N 1
ATOM 695 C CA . ALA A 1 88 ? -6.396 -9.328 12.244 1.00 96.44 88 ALA A CA 1
ATOM 696 C C . ALA A 1 88 ? -5.698 -8.252 13.095 1.00 96.44 88 ALA A C 1
ATOM 698 O O . ALA A 1 88 ? -6.032 -8.090 14.269 1.00 96.44 88 ALA A O 1
ATOM 699 N N . TRP A 1 89 ? -4.793 -7.473 12.491 1.00 96.00 89 TRP A N 1
ATOM 700 C CA . TRP A 1 89 ? -4.122 -6.349 13.150 1.00 96.00 89 TRP A CA 1
ATOM 701 C C . TRP A 1 89 ? -5.088 -5.230 13.572 1.00 96.00 89 TRP A C 1
ATOM 703 O O . TRP A 1 89 ? -4.943 -4.655 14.650 1.00 96.00 89 TRP A O 1
ATOM 713 N N . GLU A 1 90 ? -6.083 -4.897 12.750 1.00 95.50 90 GLU A N 1
ATOM 714 C CA . GLU A 1 90 ? -7.080 -3.889 13.121 1.00 95.50 90 GLU A CA 1
ATOM 715 C C . GLU A 1 90 ? -7.960 -4.372 14.278 1.00 95.50 90 GLU A C 1
ATOM 717 O O . GLU A 1 90 ? -8.202 -3.628 15.231 1.00 95.50 90 GLU A O 1
ATOM 722 N N . ASN A 1 91 ? -8.402 -5.628 14.224 1.00 95.00 91 ASN A N 1
ATOM 723 C CA . ASN A 1 91 ? -9.228 -6.222 15.269 1.00 95.00 91 ASN A CA 1
ATOM 724 C C . ASN A 1 91 ? -8.493 -6.274 16.612 1.00 95.00 91 ASN A C 1
ATOM 726 O O . ASN A 1 91 ? -9.090 -5.929 17.631 1.00 95.00 91 ASN A O 1
ATOM 730 N N . SER A 1 92 ? -7.198 -6.615 16.619 1.00 94.69 92 SER A N 1
ATOM 731 C CA . SER A 1 92 ? -6.410 -6.616 17.856 1.00 94.69 92 SER A CA 1
ATOM 732 C C . SER A 1 92 ? -6.302 -5.219 18.476 1.00 94.69 92 SER A C 1
ATOM 734 O O . SER A 1 92 ? -6.348 -5.084 19.695 1.00 94.69 92 SER A O 1
ATOM 736 N N . ARG A 1 93 ? -6.230 -4.164 17.653 1.00 91.31 93 ARG A N 1
ATOM 737 C CA . ARG A 1 93 ? -6.197 -2.773 18.136 1.00 91.31 93 ARG A CA 1
ATOM 738 C C . ARG A 1 93 ? -7.537 -2.277 18.661 1.00 91.31 93 ARG A C 1
ATOM 740 O O . ARG A 1 93 ? -7.558 -1.446 19.557 1.00 91.31 93 ARG A O 1
ATOM 747 N N . LYS A 1 94 ? -8.653 -2.753 18.105 1.00 88.88 94 LYS A N 1
ATOM 748 C CA . LYS A 1 94 ? -9.993 -2.423 18.619 1.00 88.88 94 LYS A CA 1
ATOM 749 C C . LYS A 1 94 ? -10.261 -3.072 19.974 1.00 88.88 94 LYS A C 1
ATOM 751 O O . LYS A 1 94 ? -11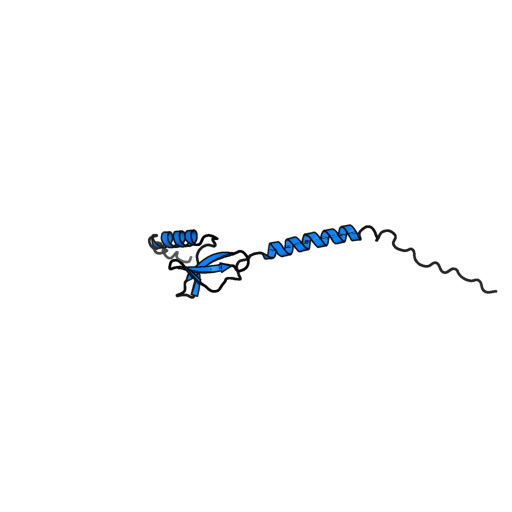.038 -2.533 20.752 1.00 88.88 94 LYS A O 1
ATOM 756 N N . SER A 1 95 ? -9.635 -4.218 20.246 1.00 85.88 95 SER A N 1
ATOM 757 C CA . SER A 1 95 ? -9.719 -4.878 21.550 1.00 85.88 95 SER A CA 1
ATOM 758 C C . SER A 1 95 ? -8.793 -4.286 22.614 1.00 85.88 95 SER A C 1
ATOM 760 O O . SER A 1 95 ? -8.968 -4.604 23.789 1.00 85.88 95 SER A O 1
ATOM 762 N N . GLU A 1 96 ? -7.820 -3.447 22.244 1.00 80.25 96 GLU A N 1
ATOM 763 C CA . GLU A 1 96 ? -6.988 -2.766 23.237 1.00 80.25 96 GLU A CA 1
ATOM 764 C C . GLU A 1 96 ? -7.794 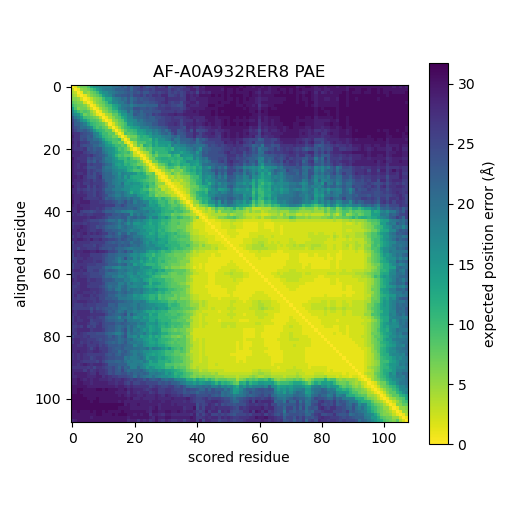-1.660 23.937 1.00 80.25 96 GLU A C 1
ATOM 766 O O . GLU A 1 96 ? -8.467 -0.866 23.271 1.00 80.25 96 GLU A O 1
ATOM 771 N N . PRO A 1 97 ? -7.739 -1.578 25.279 1.00 70.75 97 PRO A N 1
ATOM 772 C CA . PRO A 1 97 ? -8.304 -0.443 25.989 1.00 70.75 97 PRO A CA 1
ATOM 773 C C . PRO A 1 97 ? -7.615 0.849 25.515 1.00 70.75 97 PRO A C 1
ATOM 775 O O . PRO A 1 97 ? -6.425 0.820 25.186 1.00 70.75 97 PRO A O 1
ATOM 778 N N . PRO A 1 98 ? -8.338 1.985 25.459 1.00 68.81 98 PRO A N 1
ATOM 779 C CA . PRO A 1 98 ? -7.750 3.254 25.048 1.00 68.81 98 PRO A CA 1
ATOM 780 C C . PRO A 1 98 ? -6.495 3.545 25.883 1.00 68.81 98 PRO A C 1
ATOM 782 O O . PRO A 1 98 ? -6.493 3.243 27.083 1.00 68.81 98 PRO A O 1
ATOM 785 N N . PRO A 1 99 ? -5.430 4.105 25.275 1.00 66.94 99 PRO A N 1
ATOM 786 C CA . PRO A 1 99 ? -4.232 4.450 26.023 1.00 66.94 99 PRO A CA 1
ATOM 787 C C . PRO A 1 99 ? -4.634 5.346 27.195 1.00 66.94 99 PRO A C 1
ATOM 789 O O . PRO A 1 99 ? -5.448 6.261 27.031 1.00 66.94 99 PRO A O 1
ATOM 792 N N . ALA A 1 100 ? -4.100 5.040 28.381 1.00 68.62 100 ALA A N 1
ATOM 793 C CA . ALA A 1 100 ? -4.294 5.875 29.558 1.00 68.62 100 ALA A CA 1
ATOM 794 C C . ALA A 1 100 ? -3.967 7.334 29.190 1.00 68.62 100 ALA A C 1
ATOM 796 O O . ALA A 1 100 ? -3.047 7.543 28.392 1.00 68.62 100 ALA A O 1
ATOM 797 N N . PRO A 1 101 ? -4.710 8.328 29.711 1.00 66.31 101 PRO A N 1
ATOM 798 C CA . PRO A 1 101 ? -4.466 9.726 29.384 1.00 66.31 101 PRO A CA 1
ATOM 799 C C . PRO A 1 101 ? -2.979 10.039 29.560 1.00 66.31 101 PRO A C 1
ATOM 801 O O . PRO A 1 101 ? -2.444 9.832 30.649 1.00 66.31 101 PRO A O 1
ATOM 804 N N . GLU A 1 102 ? -2.309 10.482 28.491 1.00 62.94 102 GLU A N 1
ATOM 805 C CA . GLU A 1 102 ? -0.944 10.998 28.586 1.00 62.94 102 GLU A CA 1
ATOM 806 C C . GLU A 1 102 ? -0.977 12.176 29.560 1.00 62.94 102 GLU A C 1
ATOM 808 O O . GLU A 1 102 ? -1.496 13.251 29.251 1.00 62.94 102 GLU A O 1
ATOM 813 N N . GLU A 1 103 ? -0.478 11.938 30.772 1.00 66.81 103 GLU A N 1
ATOM 814 C CA . GLU A 1 103 ? -0.278 12.962 31.784 1.00 66.81 103 GLU A CA 1
ATOM 815 C C . GLU A 1 103 ? 0.615 14.036 31.158 1.00 66.81 103 GLU A C 1
ATOM 817 O O . GLU A 1 103 ? 1.754 13.772 30.763 1.00 66.81 103 GLU A O 1
ATOM 822 N N . GLN A 1 104 ? 0.042 15.227 30.960 1.00 63.19 104 GLN A N 1
ATOM 823 C CA . GLN A 1 104 ? 0.693 16.354 30.307 1.00 63.19 104 GLN A CA 1
ATOM 824 C C . GLN A 1 104 ? 2.022 16.630 31.002 1.00 63.19 104 GLN A C 1
ATOM 826 O O . GLN A 1 104 ? 2.064 17.174 32.104 1.00 63.19 104 GLN A O 1
ATOM 831 N N . ARG A 1 105 ? 3.121 16.248 30.348 1.00 67.56 105 ARG A N 1
ATOM 832 C CA . ARG A 1 105 ? 4.461 16.532 30.845 1.00 67.56 105 ARG A CA 1
ATOM 833 C C . ARG A 1 105 ? 4.626 18.055 30.845 1.00 67.56 105 ARG A C 1
ATOM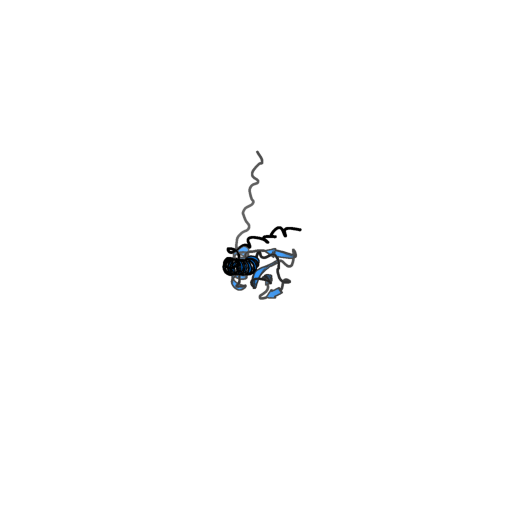 835 O O . ARG A 1 105 ? 4.543 18.647 29.765 1.00 67.56 105 ARG A O 1
ATOM 842 N N . PRO A 1 106 ? 4.824 18.708 32.004 1.00 62.09 106 PRO A N 1
ATOM 843 C CA . PRO A 1 106 ? 4.964 20.153 32.040 1.00 62.09 106 PRO A CA 1
ATOM 844 C C . PRO A 1 106 ? 6.179 20.559 31.202 1.00 62.09 106 PRO A C 1
ATOM 846 O O . PRO A 1 106 ? 7.253 19.957 31.303 1.00 62.09 106 PRO A O 1
ATOM 849 N N . ALA A 1 107 ? 5.991 21.562 30.345 1.00 65.19 107 ALA A N 1
ATOM 850 C CA . ALA A 1 107 ? 7.100 22.230 29.683 1.00 65.19 107 ALA A CA 1
ATOM 851 C C . ALA A 1 107 ? 7.964 22.898 30.767 1.00 65.19 107 ALA A C 1
ATOM 853 O O . ALA A 1 107 ? 7.437 23.646 31.591 1.00 65.19 107 ALA A O 1
ATOM 854 N N . SER A 1 108 ? 9.256 22.559 30.801 1.00 69.50 108 SER A N 1
ATOM 855 C CA . SER A 1 108 ? 10.276 23.271 31.587 1.00 69.50 108 SER A CA 1
ATOM 856 C C . SER A 1 108 ? 10.863 24.414 30.778 1.00 69.50 108 SER A C 1
ATOM 858 O O . SER A 1 108 ? 10.998 24.226 29.547 1.00 69.50 108 SER A O 1
#

Solvent-accessible surface area (backbone atoms only — not comparable to full-atom values): 7071 Å² total; per-residue (Å²): 140,84,82,83,80,84,82,86,77,78,94,71,80,89,75,60,87,77,50,56,69,60,54,54,52,59,56,54,58,57,55,55,52,57,60,59,74,66,43,70,82,84,76,56,61,46,78,76,45,77,56,97,95,40,40,31,27,34,25,78,68,73,56,42,26,31,40,35,42,80,90,81,69,44,77,44,85,69,80,37,76,53,67,65,61,52,51,53,54,52,53,56,57,70,71,47,76,77,79,73,80,79,73,78,75,77,87,128

Mean predicted aligned error: 15.67 Å

Sequence (108 aa):
MADPKEQETPEESRKSSWLWPAGAMATGLAGVAMLLLRGCWHRKMSWPVRAQGHAYQVCLGCGVKRLFDESVFRSYGPFRYDLNELIAWENSRKSEPPPAPEEQRPAS

Radius of gyration: 32.03 Å; Cα contacts (8 Å, |Δi|>4): 87; chains: 1; bounding box: 80×36×90 Å